Protein AF-0000000070242462 (afdb_homodimer)

InterPro domains:
  IPR027598 Amphi-Trp domain [PF20068] (2-89)
  IPR027598 Amphi-Trp domain [TIGR04354] (6-77)

Solvent-accessible surface area (backbone atoms only — not comparable to full-atom values): 9889 Å² total; per-residue (Å²): 87,82,41,80,66,41,75,50,76,45,74,38,42,31,56,57,51,16,50,51,36,37,52,51,17,52,32,40,56,67,67,50,66,44,68,52,74,57,94,93,48,66,42,75,38,80,70,60,66,61,28,35,39,34,41,40,29,36,40,36,37,61,87,91,45,44,34,36,36,40,36,42,33,44,32,41,52,65,85,47,76,69,64,77,68,72,76,69,82,124,87,81,42,80,65,43,77,51,75,45,75,38,42,31,55,57,51,18,51,50,36,38,51,50,18,51,32,39,58,67,66,49,67,45,69,51,73,57,94,92,47,67,42,74,40,81,70,59,65,62,28,37,38,32,41,40,28,35,40,35,36,60,89,92,46,44,34,34,35,40,36,43,34,44,32,41,53,67,83,47,77,67,63,77,68,70,77,69,81,126

Foldseek 3Di:
DDDDQDDDDDDDDPVVVVVVVVVQVVCLVVQDWDWDDDDPGIDTDNADVDWDWDWDWDWDDDPPDIDIDIDIDTDDDPVPVPPPVPVPPD/DDDDQDDDDDDDDPVVVVVVVVVQVVCLVVQDWDWDDDDPGIDTHNADVDWDWDWDWDWDDDPPDIDIDIDIDTDDDPVPVPPPVPVPPD

Structure (mmCIF, N/CA/C/O backbone):
data_AF-0000000070242462-model_v1
#
loop_
_entity.id
_entity.type
_entity.pdbx_description
1 polymer 'Amphi-Trp domain-containing protein'
#
loop_
_atom_site.group_PDB
_atom_site.id
_atom_site.type_symbol
_atom_site.label_atom_id
_atom_site.label_alt_id
_atom_site.label_comp_id
_atom_site.label_asym_id
_atom_site.label_entity_id
_atom_site.label_seq_id
_atom_site.pdbx_PDB_ins_code
_atom_site.Cartn_x
_atom_site.Cartn_y
_atom_site.Cartn_z
_atom_site.occupancy
_atom_site.B_iso_or_equiv
_atom_site.auth_seq_id
_atom_site.auth_comp_id
_atom_site.auth_asym_id
_atom_site.auth_atom_id
_atom_site.pdbx_PDB_model_num
ATOM 1 N N . MET A 1 1 ? 1.646 4.402 20.625 1 95.75 1 MET A N 1
ATOM 2 C CA . MET A 1 1 ? 0.367 3.703 20.531 1 95.75 1 MET A CA 1
ATOM 3 C C . MET A 1 1 ? -0.114 3.627 19.078 1 95.75 1 MET A C 1
ATOM 5 O O . MET A 1 1 ? 0.016 4.594 18.328 1 95.75 1 MET A O 1
ATOM 9 N N . GLU A 1 2 ? -0.631 2.482 18.609 1 97.44 2 GLU A N 1
ATOM 10 C CA . GLU A 1 2 ? -1.13 2.26 17.25 1 97.44 2 GLU A CA 1
ATOM 11 C C . GLU A 1 2 ? -2.646 2.082 17.234 1 97.44 2 GLU A C 1
ATOM 13 O O . GLU A 1 2 ? -3.186 1.281 18.016 1 97.44 2 GLU A O 1
ATOM 18 N N . GLU A 1 3 ? -3.215 2.922 16.5 1 98.31 3 GLU A N 1
ATOM 19 C CA . GLU A 1 3 ? -4.66 2.865 16.312 1 98.31 3 GLU A CA 1
ATOM 20 C C . GLU A 1 3 ? -5.016 2.537 14.867 1 98.31 3 GLU A C 1
ATOM 22 O O . GLU A 1 3 ? -4.57 3.221 13.945 1 98.31 3 GLU A O 1
ATOM 27 N N . VAL A 1 4 ? -5.762 1.521 14.703 1 98.56 4 VAL A N 1
ATOM 28 C CA . VAL A 1 4 ? -6.27 1.205 13.375 1 98.56 4 VAL A CA 1
ATOM 29 C C . VAL A 1 4 ? -7.531 2.02 13.094 1 98.56 4 VAL A C 1
ATOM 31 O O . VAL A 1 4 ? -8.523 1.9 13.812 1 98.56 4 VAL A O 1
ATOM 34 N N . LEU A 1 5 ? -7.465 2.791 12.023 1 98.25 5 LEU A N 1
ATOM 35 C CA . LEU A 1 5 ? -8.586 3.672 11.695 1 98.25 5 LEU A CA 1
ATOM 36 C C . LEU A 1 5 ? -9.531 3.004 10.703 1 98.25 5 LEU A C 1
ATOM 38 O O . LEU A 1 5 ? -10.727 3.303 10.68 1 98.25 5 LEU A O 1
ATOM 42 N N . PHE A 1 6 ? -9.039 2.211 9.852 1 98.62 6 PHE A N 1
ATOM 43 C CA . PHE A 1 6 ? -9.758 1.553 8.766 1 98.62 6 PHE A CA 1
ATOM 44 C C . PHE A 1 6 ? -9.008 0.312 8.289 1 98.62 6 PHE A C 1
ATOM 46 O O . PHE A 1 6 ? -7.781 0.328 8.18 1 98.62 6 PHE A O 1
ATOM 53 N N . LYS A 1 7 ? -9.734 -0.771 8.023 1 98.44 7 LYS A N 1
ATOM 54 C CA . LYS A 1 7 ? -9.102 -1.979 7.496 1 98.44 7 LYS A CA 1
ATOM 55 C C . LYS A 1 7 ? -10.086 -2.795 6.664 1 98.44 7 LYS A C 1
ATOM 57 O O . LYS A 1 7 ? -11.227 -3.008 7.074 1 98.44 7 LYS A O 1
ATOM 62 N N . THR A 1 8 ? -9.656 -3.193 5.527 1 98.38 8 THR A N 1
ATOM 63 C CA . THR A 1 8 ? -10.328 -4.207 4.719 1 98.38 8 THR A CA 1
ATOM 64 C C . THR A 1 8 ? -9.328 -5.254 4.23 1 98.38 8 THR A C 1
ATOM 66 O O . THR A 1 8 ? -8.164 -4.941 3.977 1 98.38 8 THR A O 1
ATOM 69 N N . GLU A 1 9 ? -9.734 -6.496 4.148 1 98.38 9 GLU A N 1
ATOM 70 C CA . GLU A 1 9 ? -8.938 -7.609 3.635 1 98.38 9 GLU A CA 1
ATOM 71 C C . GLU A 1 9 ? -9.828 -8.656 2.963 1 98.38 9 GLU A C 1
ATOM 73 O O . GLU A 1 9 ? -10.664 -9.273 3.615 1 98.38 9 GLU A O 1
ATOM 78 N N . LYS A 1 10 ? -9.648 -8.805 1.684 1 98 10 LYS A N 1
ATOM 79 C CA . LYS A 1 10 ? -10.453 -9.789 0.961 1 98 10 LYS A CA 1
ATOM 80 C C . LYS A 1 10 ? -9.773 -10.188 -0.347 1 98 10 LYS A C 1
ATOM 82 O O . LYS A 1 10 ? -8.898 -9.484 -0.842 1 98 10 LYS A O 1
ATOM 87 N N . ARG A 1 11 ? -10.172 -11.391 -0.839 1 98.31 11 ARG A N 1
ATOM 88 C CA . ARG A 1 11 ? -9.742 -11.805 -2.17 1 98.31 11 ARG A CA 1
ATOM 89 C C . ARG A 1 11 ? -10.43 -10.977 -3.25 1 98.31 11 ARG A C 1
ATOM 91 O O . ARG A 1 11 ? -11.641 -10.766 -3.207 1 98.31 11 ARG A O 1
ATOM 98 N N . GLN A 1 12 ? -9.688 -10.406 -4.133 1 98.06 12 GLN A N 1
ATOM 99 C CA . GLN A 1 12 ? -10.203 -9.562 -5.203 1 98.06 12 GLN A CA 1
ATOM 100 C C . GLN A 1 12 ? -9.5 -9.852 -6.527 1 98.06 12 GLN A C 1
ATOM 102 O O . GLN A 1 12 ? -8.367 -10.344 -6.535 1 98.06 12 GLN A O 1
ATOM 107 N N . SER A 1 13 ? -10.18 -9.625 -7.66 1 97.88 13 SER A N 1
ATOM 108 C CA . SER A 1 13 ? -9.523 -9.75 -8.953 1 97.88 13 SER A CA 1
ATOM 109 C C . SER A 1 13 ? -8.461 -8.672 -9.141 1 97.88 13 SER A C 1
ATOM 111 O O . SER A 1 13 ? -8.531 -7.605 -8.523 1 97.88 13 SER A O 1
ATOM 113 N N . ARG A 1 14 ? -7.488 -8.945 -10 1 98.5 14 ARG A N 1
ATOM 114 C CA . ARG A 1 14 ? -6.496 -7.938 -10.359 1 98.5 14 ARG A CA 1
ATOM 115 C C . ARG A 1 14 ? -7.172 -6.668 -10.867 1 98.5 14 ARG A C 1
ATOM 117 O O . ARG A 1 14 ? -6.734 -5.559 -10.555 1 98.5 14 ARG A O 1
ATOM 124 N N . ALA A 1 15 ? -8.289 -6.84 -11.594 1 98.19 15 ALA A N 1
ATOM 125 C CA . ALA A 1 15 ? -8.984 -5.699 -12.18 1 98.19 15 ALA A CA 1
ATOM 126 C C . ALA A 1 15 ? -9.625 -4.832 -11.094 1 98.19 15 ALA A C 1
ATOM 128 O O . ALA A 1 15 ? -9.586 -3.602 -11.172 1 98.19 15 ALA A O 1
ATOM 129 N N . ASP A 1 16 ? -10.203 -5.465 -10.109 1 98.25 16 ASP A N 1
ATOM 130 C CA . ASP A 1 16 ? -10.828 -4.723 -9.016 1 98.25 16 ASP A CA 1
ATOM 131 C C . ASP A 1 16 ? -9.773 -3.967 -8.203 1 98.25 16 ASP A C 1
ATOM 133 O O . ASP A 1 16 ? -9.992 -2.814 -7.824 1 98.25 16 ASP A O 1
ATOM 137 N N . ILE A 1 17 ? -8.68 -4.621 -7.957 1 98.56 17 ILE A N 1
ATOM 138 C CA . ILE A 1 17 ? -7.59 -3.979 -7.227 1 98.56 17 ILE A CA 1
ATOM 139 C C . ILE A 1 17 ? -7.055 -2.793 -8.031 1 98.56 17 ILE A C 1
ATOM 141 O O . ILE A 1 17 ? -6.848 -1.709 -7.48 1 98.56 17 ILE A O 1
ATOM 145 N N . ALA A 1 18 ? -6.883 -2.982 -9.336 1 98.69 18 ALA A N 1
ATOM 146 C CA . ALA A 1 18 ? -6.434 -1.908 -10.219 1 98.69 18 ALA A CA 1
ATOM 147 C C . ALA A 1 18 ? -7.383 -0.715 -10.156 1 98.69 18 ALA A C 1
ATOM 149 O O . ALA A 1 18 ? -6.941 0.433 -10.062 1 98.69 18 ALA A O 1
ATOM 150 N N . SER A 1 19 ? -8.633 -1.001 -10.156 1 98.69 19 SER A N 1
ATOM 151 C CA . SER A 1 19 ? -9.641 0.055 -10.109 1 98.69 19 SER A CA 1
ATOM 152 C C . SER A 1 19 ? -9.555 0.846 -8.812 1 98.69 19 SER A C 1
ATOM 154 O O . SER A 1 19 ? -9.656 2.074 -8.82 1 98.69 19 SER A O 1
ATOM 156 N N . MET A 1 20 ? -9.344 0.111 -7.742 1 98.31 20 MET A N 1
ATOM 157 C CA . MET A 1 20 ? -9.211 0.768 -6.441 1 98.31 20 MET A CA 1
ATOM 158 C C . MET A 1 20 ? -7.973 1.654 -6.406 1 98.31 20 MET A C 1
ATOM 160 O O . MET A 1 20 ? -8.039 2.805 -5.969 1 98.31 20 MET A O 1
ATOM 164 N N . LEU A 1 21 ? -6.84 1.124 -6.887 1 98.56 21 LEU A N 1
ATOM 165 C CA . LEU A 1 21 ? -5.602 1.894 -6.895 1 98.56 21 LEU A CA 1
ATOM 166 C C . LEU A 1 21 ? -5.738 3.135 -7.77 1 98.56 21 LEU A C 1
ATOM 168 O O . LEU A 1 21 ? -5.207 4.195 -7.434 1 98.56 21 LEU A O 1
ATOM 172 N N . ARG A 1 22 ? -6.531 3.062 -8.883 1 98.44 22 ARG A N 1
ATOM 173 C CA . ARG A 1 22 ? -6.754 4.215 -9.75 1 98.44 22 ARG A CA 1
ATOM 174 C C . ARG A 1 22 ? -7.617 5.262 -9.055 1 98.44 22 ARG A C 1
ATOM 176 O O . ARG A 1 22 ? -7.391 6.465 -9.211 1 98.44 22 ARG A O 1
ATOM 183 N N . THR A 1 23 ? -8.609 4.766 -8.32 1 97.88 23 THR A N 1
ATOM 184 C CA . THR A 1 23 ? -9.453 5.688 -7.578 1 97.88 23 THR A CA 1
ATOM 185 C C . THR A 1 23 ? -8.633 6.477 -6.562 1 97.88 23 THR A C 1
ATOM 187 O O . THR A 1 23 ? -8.797 7.691 -6.434 1 97.88 23 THR A O 1
ATOM 190 N N . VAL A 1 24 ? -7.746 5.758 -5.895 1 98.12 24 VAL A N 1
ATOM 191 C CA . VAL A 1 24 ? -6.883 6.414 -4.914 1 98.12 24 VAL A CA 1
ATOM 192 C C . VAL A 1 24 ? -5.969 7.414 -5.621 1 98.12 24 VAL A C 1
ATOM 194 O O . VAL A 1 24 ? -5.793 8.539 -5.152 1 98.12 24 VAL A O 1
ATOM 197 N N . ALA A 1 25 ? -5.367 7.004 -6.742 1 98.44 25 ALA A N 1
ATOM 198 C CA . ALA A 1 25 ? -4.496 7.875 -7.527 1 98.44 25 ALA A CA 1
ATOM 199 C C . ALA A 1 25 ? -5.223 9.156 -7.93 1 98.44 25 ALA A C 1
ATOM 201 O O . ALA A 1 25 ? -4.672 10.25 -7.812 1 98.44 25 ALA A O 1
ATOM 202 N N . ASP A 1 26 ? -6.43 9.023 -8.344 1 98.06 26 ASP A N 1
ATOM 203 C CA . ASP A 1 26 ? -7.223 10.18 -8.758 1 98.06 26 ASP A CA 1
ATOM 204 C C . ASP A 1 26 ? -7.461 11.133 -7.594 1 98.06 26 ASP A C 1
ATOM 206 O O . ASP A 1 26 ? -7.414 12.352 -7.762 1 98.06 26 ASP A O 1
ATOM 210 N N . LYS A 1 27 ? -7.742 10.547 -6.449 1 97.75 27 LYS A N 1
ATOM 211 C CA . LYS A 1 27 ? -7.996 11.383 -5.281 1 97.75 27 LYS A CA 1
ATOM 212 C C . LYS A 1 27 ? -6.734 12.133 -4.855 1 97.75 27 LYS A C 1
ATOM 214 O O . LYS A 1 27 ? -6.801 13.297 -4.465 1 97.75 27 LYS A O 1
ATOM 219 N N . LEU A 1 28 ? -5.609 11.438 -4.898 1 97.88 28 LEU A N 1
ATOM 220 C CA . LEU A 1 28 ? -4.336 12.07 -4.566 1 97.88 28 LEU A CA 1
ATOM 221 C C . LEU A 1 28 ? -4.051 13.234 -5.516 1 97.88 28 LEU A C 1
ATOM 223 O O . LEU A 1 28 ? -3.617 14.297 -5.082 1 97.88 28 LEU A O 1
ATOM 227 N N . ASP A 1 29 ? -4.332 13.016 -6.762 1 95.69 29 ASP A N 1
ATOM 228 C CA . ASP A 1 29 ? -4.07 14.023 -7.789 1 95.69 29 ASP A CA 1
ATOM 229 C C . ASP A 1 29 ? -4.969 15.242 -7.602 1 95.69 29 ASP A C 1
ATOM 231 O O . ASP A 1 29 ? -4.551 16.375 -7.867 1 95.69 29 ASP A O 1
ATOM 235 N N . ASP A 1 30 ? -6.09 15 -7.137 1 94.06 30 ASP A N 1
ATOM 236 C CA . ASP A 1 30 ? -7.082 16.062 -6.988 1 94.06 30 ASP A CA 1
ATOM 237 C C . ASP A 1 30 ? -6.77 16.938 -5.785 1 94.06 30 ASP A C 1
ATOM 239 O O . ASP A 1 30 ? -7.258 18.062 -5.691 1 94.06 30 ASP A O 1
ATOM 243 N N . GLY A 1 31 ? -5.984 16.484 -4.926 1 86.25 31 GLY A N 1
ATOM 244 C CA . GLY A 1 31 ? -5.582 17.25 -3.754 1 86.25 31 GLY A CA 1
ATOM 245 C C . GLY A 1 31 ? -6.66 17.312 -2.688 1 86.25 31 GLY A C 1
ATOM 246 O O . GLY A 1 31 ? -6.508 18.016 -1.688 1 86.25 31 GLY A O 1
ATOM 247 N N . GLY A 1 32 ? -7.68 16.641 -2.871 1 85.75 32 GLY A N 1
ATOM 248 C CA . GLY A 1 32 ? -8.734 16.578 -1.871 1 85.75 32 GLY A CA 1
ATOM 249 C C . GLY A 1 32 ? -8.516 15.477 -0.846 1 85.75 32 GLY A C 1
ATOM 250 O O . GLY A 1 32 ? -7.461 14.844 -0.816 1 85.75 32 GLY A O 1
ATOM 251 N N . ASP A 1 33 ? -9.445 15.367 0.087 1 92.06 33 ASP A N 1
ATOM 252 C CA . ASP A 1 33 ? -9.438 14.328 1.115 1 92.06 33 ASP A CA 1
ATOM 253 C C . ASP A 1 33 ? -9.547 12.938 0.495 1 92.06 33 ASP A C 1
ATOM 255 O O . ASP A 1 33 ? -10.281 12.742 -0.475 1 92.06 33 ASP A O 1
ATOM 259 N N . LEU A 1 34 ? -8.719 12.039 1.039 1 97.06 34 LEU A N 1
ATOM 260 C CA . LEU A 1 34 ? -8.836 10.633 0.669 1 97.06 34 LEU A CA 1
ATOM 261 C C . LEU A 1 34 ? -9.797 9.898 1.603 1 97.06 34 LEU A C 1
ATOM 263 O O . LEU A 1 34 ? -9.484 9.68 2.773 1 97.06 34 LEU A O 1
ATOM 267 N N . THR A 1 35 ? -10.953 9.633 1.089 1 97.38 35 THR A N 1
ATOM 268 C CA . THR A 1 35 ? -11.922 8.891 1.886 1 97.38 35 THR A CA 1
ATOM 269 C C . THR A 1 35 ? -11.953 7.426 1.478 1 97.38 35 THR A C 1
ATOM 271 O O . THR A 1 35 ? -12.125 7.105 0.298 1 97.38 35 THR A O 1
ATOM 274 N N . LEU A 1 36 ? -11.719 6.523 2.424 1 97.81 36 LEU A N 1
ATOM 275 C CA . LEU A 1 36 ? -11.828 5.074 2.279 1 97.81 36 LEU A CA 1
ATOM 276 C C . LEU A 1 36 ? -13.102 4.562 2.951 1 97.81 36 LEU A C 1
ATOM 278 O O . LEU A 1 36 ? -13.375 4.895 4.105 1 97.81 36 LEU A O 1
ATOM 282 N N . SER A 1 37 ? -13.82 3.822 2.172 1 97.25 37 SER A N 1
ATOM 283 C CA . SER A 1 37 ? -15.07 3.324 2.73 1 97.25 37 SER A CA 1
ATOM 284 C C . SER A 1 37 ? -15.289 1.854 2.389 1 97.25 37 SER A C 1
ATOM 286 O O . SER A 1 37 ? -14.953 1.412 1.287 1 97.25 37 SER A O 1
ATOM 288 N N . ALA A 1 38 ? -15.773 1.093 3.342 1 94.06 38 ALA A N 1
ATOM 289 C CA . ALA A 1 38 ? -16.219 -0.291 3.205 1 94.06 38 ALA A CA 1
ATOM 290 C C . ALA A 1 38 ? -17.344 -0.607 4.195 1 94.06 38 ALA A C 1
ATOM 292 O O . ALA A 1 38 ? -17.156 -0.492 5.406 1 94.06 38 ALA A O 1
ATOM 293 N N . GLY A 1 39 ? -18.5 -1.007 3.705 1 93.38 39 GLY A N 1
ATOM 294 C CA . GLY A 1 39 ? -19.641 -1.216 4.582 1 93.38 39 GLY A CA 1
ATOM 295 C C . GLY A 1 39 ? -20.047 0.03 5.352 1 93.38 39 GLY A C 1
ATOM 296 O O . GLY A 1 39 ? -20.281 1.084 4.758 1 93.38 39 GLY A O 1
ATOM 297 N N . ASP A 1 40 ? -19.969 -0.065 6.707 1 93.5 40 ASP A N 1
ATOM 298 C CA . ASP A 1 40 ? -20.359 1.051 7.562 1 93.5 40 ASP A CA 1
ATOM 299 C C . ASP A 1 40 ? -19.141 1.827 8.055 1 93.5 40 ASP A C 1
ATOM 301 O O . ASP A 1 40 ? -19.281 2.834 8.758 1 93.5 40 ASP A O 1
ATOM 305 N N . GLU A 1 41 ? -17.969 1.318 7.637 1 94.88 41 GLU A N 1
ATOM 306 C CA . GLU A 1 41 ? -16.75 1.971 8.086 1 94.88 41 GLU A CA 1
ATOM 307 C C . GLU A 1 41 ? -16.234 2.955 7.039 1 94.88 41 GLU A C 1
ATOM 309 O O . GLU A 1 41 ? -16.297 2.682 5.84 1 94.88 41 GLU A O 1
ATOM 314 N N . SER A 1 42 ? -15.859 4.16 7.527 1 97.31 42 SER A N 1
ATOM 315 C CA . SER A 1 42 ? -15.297 5.172 6.637 1 97.31 42 SER A CA 1
ATOM 316 C C . SER A 1 42 ? -14.266 6.027 7.363 1 97.31 42 SER A C 1
ATOM 318 O O . SER A 1 42 ? -14.43 6.34 8.547 1 97.31 42 SER A O 1
ATOM 320 N N . VAL A 1 43 ? -13.219 6.332 6.703 1 97.69 43 VAL A N 1
ATOM 321 C CA . VAL A 1 43 ? -12.219 7.254 7.238 1 97.69 43 VAL A CA 1
ATOM 322 C C . VAL A 1 43 ? -11.812 8.258 6.156 1 97.69 43 VAL A C 1
ATOM 324 O O . VAL A 1 43 ? -11.711 7.898 4.98 1 97.69 43 VAL A O 1
ATOM 327 N N . THR A 1 44 ? -11.664 9.453 6.535 1 97.62 44 THR A N 1
ATOM 328 C CA . THR A 1 44 ? -11.18 10.5 5.645 1 97.62 44 THR A CA 1
ATOM 329 C C . THR A 1 44 ? -9.797 10.984 6.074 1 97.62 44 THR A C 1
ATOM 331 O O . THR A 1 44 ? -9.594 11.336 7.238 1 97.62 44 THR A O 1
ATOM 334 N N . LEU A 1 45 ? -8.867 11 5.152 1 97.44 45 LEU A N 1
ATOM 335 C CA . LEU A 1 45 ? -7.484 11.375 5.418 1 97.44 45 LEU A CA 1
ATOM 336 C C . LEU A 1 45 ? -7.102 12.625 4.641 1 97.44 45 LEU A C 1
ATOM 338 O O . LEU A 1 45 ? -7.465 12.773 3.471 1 97.44 45 LEU A O 1
ATOM 342 N N . ASP A 1 46 ? -6.445 13.531 5.32 1 94.94 46 ASP A N 1
ATOM 343 C CA . ASP A 1 46 ? -5.891 14.719 4.68 1 94.94 46 ASP A CA 1
ATOM 344 C C . ASP A 1 46 ? -4.418 14.523 4.34 1 94.94 46 ASP A C 1
ATOM 346 O O . ASP A 1 46 ? -3.539 14.922 5.109 1 94.94 46 ASP A O 1
ATOM 350 N N . VAL A 1 47 ? -4.188 13.961 3.195 1 97 47 VAL A N 1
ATOM 351 C CA . VAL A 1 47 ? -2.828 13.641 2.779 1 97 47 VAL A CA 1
ATOM 352 C C . VAL A 1 47 ? -2.105 14.914 2.355 1 97 47 VAL A C 1
ATOM 354 O O . VAL A 1 47 ? -2.602 15.664 1.51 1 97 47 VAL A O 1
ATOM 357 N N . PRO A 1 48 ? -0.992 15.188 2.953 1 96.44 48 PRO A N 1
ATOM 358 C CA . PRO A 1 48 ? -0.263 16.406 2.576 1 96.44 48 PRO A CA 1
ATOM 359 C C . PRO A 1 48 ? 0.349 16.312 1.18 1 96.44 48 PRO A C 1
ATOM 361 O O . PRO A 1 48 ? 0.346 15.234 0.568 1 96.44 48 PRO A O 1
ATOM 364 N N . SER A 1 49 ? 0.884 17.375 0.717 1 95.81 49 SER A N 1
ATOM 365 C CA . SER A 1 49 ? 1.359 17.469 -0.659 1 95.81 49 SER A CA 1
ATOM 366 C C . SER A 1 49 ? 2.609 16.625 -0.875 1 95.81 49 SER A C 1
ATOM 368 O O . SER A 1 49 ? 2.873 16.172 -1.991 1 95.81 49 SER A O 1
ATOM 370 N N . GLN A 1 50 ? 3.369 16.406 0.229 1 97.06 50 GLN A N 1
ATOM 371 C CA . GLN A 1 50 ? 4.629 15.68 0.115 1 97.06 50 GLN A CA 1
ATOM 372 C C . GLN A 1 50 ? 4.754 14.625 1.21 1 97.06 50 GLN A C 1
ATOM 374 O O . GLN A 1 50 ? 5.637 14.711 2.064 1 97.06 50 GLN A O 1
ATOM 379 N N . PRO A 1 51 ? 3.969 13.578 1.134 1 97.81 51 PRO A N 1
ATOM 380 C CA . PRO A 1 51 ? 4.113 12.5 2.121 1 97.81 51 PRO A CA 1
ATOM 381 C C . PRO A 1 51 ? 5.293 11.586 1.825 1 97.81 51 PRO A C 1
ATOM 383 O O . PRO A 1 51 ? 5.938 11.711 0.779 1 97.81 51 PRO A O 1
ATOM 386 N N . THR A 1 52 ? 5.645 10.766 2.793 1 98.5 52 THR A N 1
ATOM 387 C CA . THR A 1 52 ? 6.59 9.688 2.553 1 98.5 52 THR A CA 1
ATOM 388 C C . THR A 1 52 ? 5.895 8.492 1.896 1 98.5 52 THR A C 1
ATOM 390 O O . THR A 1 52 ? 4.812 8.086 2.324 1 98.5 52 THR A O 1
ATOM 393 N N . PHE A 1 53 ? 6.5 7.996 0.887 1 98.88 53 PHE A N 1
ATOM 394 C CA . PHE A 1 53 ? 5.969 6.875 0.123 1 98.88 53 PHE A CA 1
ATOM 395 C C . PHE A 1 53 ? 6.914 5.68 0.182 1 98.88 53 PHE A C 1
ATOM 397 O O . PHE A 1 53 ? 8.102 5.805 -0.135 1 98.88 53 PHE A O 1
ATOM 404 N N . GLU A 1 54 ? 6.285 4.57 0.631 1 98.88 54 GLU A N 1
ATOM 405 C CA . GLU A 1 54 ? 7.078 3.348 0.725 1 98.88 54 GLU A CA 1
ATOM 406 C C . GLU A 1 54 ? 6.492 2.244 -0.15 1 98.88 54 GLU A C 1
ATOM 408 O O . GLU A 1 54 ? 5.277 2.049 -0.181 1 98.88 54 GLU A O 1
ATOM 413 N N . ILE A 1 55 ? 7.348 1.545 -0.91 1 98.88 55 ILE A N 1
ATOM 414 C CA . ILE A 1 55 ? 7.023 0.327 -1.645 1 98.88 55 ILE A CA 1
ATOM 415 C C . ILE A 1 55 ? 7.891 -0.824 -1.143 1 98.88 55 ILE A C 1
ATOM 417 O O . ILE A 1 55 ? 9.109 -0.688 -1.034 1 98.88 55 ILE A O 1
ATOM 421 N N . LYS A 1 56 ? 7.285 -1.929 -0.796 1 98.69 56 LYS A N 1
ATOM 422 C CA . LYS A 1 56 ? 8.023 -3.082 -0.282 1 98.69 56 LYS A CA 1
ATOM 423 C C . LYS A 1 56 ? 7.453 -4.387 -0.837 1 98.69 56 LYS A C 1
ATOM 425 O O . LYS A 1 56 ? 6.234 -4.578 -0.864 1 98.69 56 LYS A O 1
ATOM 430 N N . ALA A 1 57 ? 8.266 -5.207 -1.385 1 98.75 57 ALA A N 1
ATOM 431 C CA . ALA A 1 57 ? 7.93 -6.582 -1.748 1 98.75 57 ALA A CA 1
ATOM 432 C C . ALA A 1 57 ? 8.656 -7.578 -0.846 1 98.75 57 ALA A C 1
ATOM 434 O O . ALA A 1 57 ? 9.828 -7.391 -0.523 1 98.75 57 ALA A O 1
ATOM 435 N N . GLU A 1 58 ? 7.859 -8.531 -0.463 1 98.75 58 GLU A N 1
ATOM 436 C CA . GLU A 1 58 ? 8.445 -9.492 0.469 1 98.75 58 GLU A CA 1
ATOM 437 C C . GLU A 1 58 ? 8.023 -10.922 0.134 1 98.75 58 GLU A C 1
ATOM 439 O O . GLU A 1 58 ? 7.004 -11.133 -0.53 1 98.75 58 GLU A O 1
ATOM 444 N N . ARG A 1 59 ? 8.852 -11.805 0.613 1 98.12 59 ARG A N 1
ATOM 445 C CA . ARG A 1 59 ? 8.586 -13.242 0.612 1 98.12 59 ARG A CA 1
ATOM 446 C C . ARG A 1 59 ? 8.633 -13.805 2.027 1 98.12 59 ARG A C 1
ATOM 448 O O . ARG A 1 59 ? 9.609 -13.609 2.75 1 98.12 59 ARG A O 1
ATOM 455 N N . GLU A 1 60 ? 7.559 -14.305 2.414 1 98.19 60 GLU A N 1
ATOM 456 C CA . GLU A 1 60 ? 7.48 -14.891 3.75 1 98.19 60 GLU A CA 1
ATOM 457 C C . GLU A 1 60 ? 7.25 -16.391 3.682 1 98.19 60 GLU A C 1
ATOM 459 O O . GLU A 1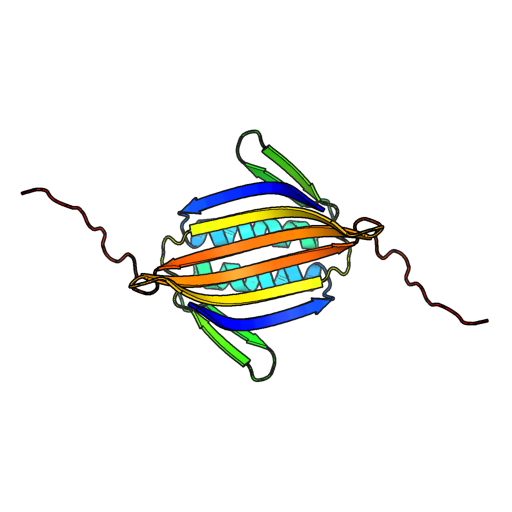 60 ? 6.352 -16.859 2.98 1 98.19 60 GLU A O 1
ATOM 464 N N . THR A 1 61 ? 8.07 -17.141 4.402 1 96.88 61 THR A N 1
ATOM 465 C CA . THR A 1 61 ? 7.949 -18.594 4.48 1 96.88 61 THR A CA 1
ATOM 466 C C . THR A 1 61 ? 7.645 -19.031 5.906 1 96.88 61 THR A C 1
ATOM 468 O O . THR A 1 61 ? 8.344 -18.641 6.844 1 96.88 61 THR A O 1
ATOM 471 N N . GLU A 1 62 ? 6.594 -19.578 6.098 1 94.38 62 GLU A N 1
ATOM 472 C CA . GLU A 1 62 ? 6.199 -20.203 7.355 1 94.38 62 GLU A CA 1
ATOM 473 C C . GLU A 1 62 ? 5.898 -21.688 7.16 1 94.38 62 GLU A C 1
ATOM 475 O O . GLU A 1 62 ? 4.828 -22.047 6.664 1 94.38 62 GLU A O 1
ATOM 480 N N . GLY A 1 63 ? 6.785 -22.531 7.676 1 94.25 63 GLY A N 1
ATOM 481 C CA . GLY A 1 63 ? 6.66 -23.953 7.379 1 94.25 63 GLY A CA 1
ATOM 482 C C . GLY A 1 63 ? 6.812 -24.266 5.902 1 94.25 63 GLY A C 1
ATOM 483 O O . GLY A 1 63 ? 7.82 -23.906 5.289 1 94.25 63 GLY A O 1
ATOM 484 N N . SER A 1 64 ? 5.785 -24.891 5.395 1 92.38 64 SER A N 1
ATOM 485 C CA . SER A 1 64 ? 5.828 -25.297 3.992 1 92.38 64 SER A CA 1
ATOM 486 C C . SER A 1 64 ? 5.141 -24.266 3.104 1 92.38 64 SER A C 1
ATOM 488 O O . SER A 1 64 ? 5.109 -24.406 1.881 1 92.38 64 SER A O 1
ATOM 490 N N . GLU A 1 65 ? 4.594 -23.266 3.734 1 93.62 65 GLU A N 1
ATOM 491 C CA . GLU A 1 65 ? 3.85 -22.266 2.977 1 93.62 65 GLU A CA 1
ATOM 492 C C . GLU A 1 65 ? 4.707 -21.031 2.705 1 93.62 65 GLU A C 1
ATOM 494 O O . GLU A 1 65 ? 5.453 -20.578 3.578 1 93.62 65 GLU A O 1
ATOM 499 N N . THR A 1 66 ? 4.742 -20.625 1.453 1 96.5 66 THR A N 1
ATOM 500 C CA . THR A 1 66 ? 5.438 -19.406 1.06 1 96.5 66 THR A CA 1
ATOM 501 C C . THR A 1 66 ? 4.461 -18.375 0.486 1 96.5 66 THR A C 1
ATOM 503 O O . THR A 1 66 ? 3.658 -18.703 -0.391 1 96.5 66 THR A O 1
ATOM 506 N N . GLU A 1 67 ? 4.48 -17.172 1.07 1 97.62 67 GLU A N 1
ATOM 507 C CA . GLU A 1 67 ? 3.621 -16.078 0.613 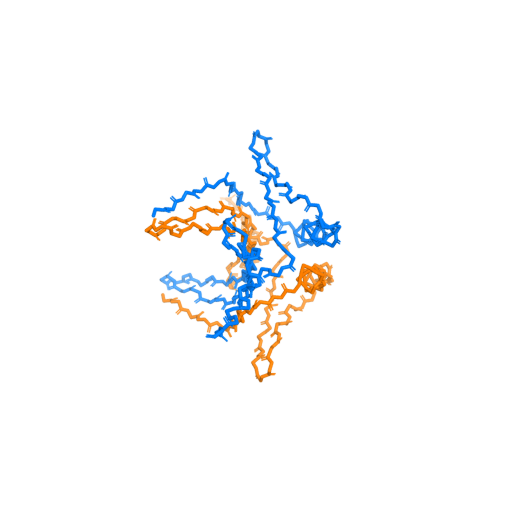1 97.62 67 GLU A CA 1
ATOM 508 C C . GLU A 1 67 ? 4.445 -14.922 0.057 1 97.62 67 GLU A C 1
ATOM 510 O O . GLU A 1 67 ? 5.512 -14.602 0.586 1 97.62 67 GLU A O 1
ATOM 515 N N . LEU A 1 68 ? 3.949 -14.375 -1.058 1 98.31 68 LEU A N 1
ATOM 516 C CA . LEU A 1 68 ? 4.504 -13.141 -1.604 1 98.31 68 LEU A CA 1
ATOM 517 C C . LEU A 1 68 ? 3.561 -11.969 -1.368 1 98.31 68 LEU A C 1
ATOM 519 O O . LEU A 1 68 ? 2.346 -12.156 -1.258 1 98.31 68 LEU A O 1
ATOM 523 N N . SER A 1 69 ? 4.168 -10.797 -1.228 1 98.5 69 SER A N 1
ATOM 524 C CA . SER A 1 69 ? 3.334 -9.609 -1.084 1 98.5 69 SER A CA 1
ATOM 525 C C . SER A 1 69 ? 4.039 -8.367 -1.619 1 98.5 69 SER A C 1
ATOM 527 O O . SER A 1 69 ? 5.27 -8.328 -1.691 1 98.5 69 SER A O 1
ATOM 529 N N . VAL A 1 70 ? 3.281 -7.445 -2.02 1 98.81 70 VAL A N 1
ATOM 530 C CA . VAL A 1 70 ? 3.725 -6.09 -2.316 1 98.81 70 VAL A CA 1
ATOM 531 C C . VAL A 1 70 ? 2.85 -5.082 -1.572 1 98.81 70 VAL A C 1
ATOM 533 O O . VAL A 1 70 ? 1.631 -5.25 -1.494 1 98.81 70 VAL A O 1
ATOM 536 N N . GLU A 1 71 ? 3.471 -4.086 -0.967 1 98.88 71 GLU A N 1
ATOM 537 C CA . GLU A 1 71 ? 2.777 -3.064 -0.188 1 98.88 71 GLU A CA 1
ATOM 538 C C . GLU A 1 71 ? 3.139 -1.663 -0.669 1 98.88 71 GLU A C 1
ATOM 540 O O . GLU A 1 71 ? 4.293 -1.4 -1.021 1 98.88 71 GLU A O 1
ATOM 545 N N . PHE A 1 72 ? 2.162 -0.792 -0.713 1 98.94 72 PHE A N 1
ATOM 546 C CA . PHE A 1 72 ? 2.293 0.639 -0.96 1 98.94 72 PHE A CA 1
ATOM 547 C C . PHE A 1 72 ? 1.807 1.442 0.24 1 98.94 72 PHE A C 1
ATOM 549 O O . PHE A 1 72 ? 0.638 1.352 0.621 1 98.94 72 PHE A O 1
ATOM 556 N N . GLU A 1 73 ? 2.664 2.201 0.789 1 98.94 73 GLU A N 1
ATOM 557 C CA . GLU A 1 73 ? 2.301 2.918 2.006 1 98.94 73 GLU A CA 1
ATOM 558 C C . GLU A 1 73 ? 2.576 4.414 1.868 1 98.94 73 GLU A C 1
ATOM 560 O O . GLU A 1 73 ? 3.645 4.812 1.402 1 98.94 73 GLU A O 1
ATOM 565 N N . ILE A 1 74 ? 1.592 5.207 2.193 1 98.81 74 ILE A N 1
ATOM 566 C CA . ILE A 1 74 ? 1.709 6.66 2.285 1 98.81 74 ILE A CA 1
ATOM 567 C C . ILE A 1 74 ? 1.635 7.09 3.748 1 98.81 74 ILE A C 1
ATOM 569 O O . ILE A 1 74 ? 0.681 6.754 4.453 1 98.81 74 ILE A O 1
ATOM 573 N N . GLU A 1 75 ? 2.566 7.781 4.199 1 98.5 75 GLU A N 1
ATOM 574 C CA . GLU A 1 75 ? 2.623 8.164 5.605 1 98.5 75 GLU A CA 1
ATOM 575 C C . GLU A 1 75 ? 3.027 9.633 5.762 1 98.5 75 GLU A C 1
ATOM 577 O O . GLU A 1 75 ? 3.799 10.156 4.953 1 98.5 75 GLU A O 1
ATOM 582 N N . TRP A 1 76 ? 2.537 10.289 6.766 1 97.62 76 TRP A N 1
ATOM 583 C CA . TRP A 1 76 ? 2.854 11.688 7.047 1 97.62 76 TRP A CA 1
ATOM 584 C C . TRP A 1 76 ? 2.592 12.023 8.508 1 97.62 76 TRP A C 1
ATOM 586 O O . TRP A 1 76 ? 1.925 11.266 9.219 1 97.62 76 TRP A O 1
ATOM 596 N N . ASP A 1 77 ? 3.232 13.078 8.977 1 96.25 77 ASP A N 1
ATOM 597 C CA . ASP A 1 77 ? 2.939 13.594 10.312 1 96.25 77 ASP A CA 1
ATOM 598 C C . ASP A 1 77 ? 1.559 14.25 10.352 1 96.25 77 ASP A C 1
ATOM 600 O O . ASP A 1 77 ? 1.212 15.039 9.477 1 96.25 77 ASP A O 1
ATOM 604 N N . GLU A 1 78 ? 0.768 13.922 11.305 1 93.75 78 GLU A N 1
ATOM 605 C CA . GLU A 1 78 ? -0.579 14.469 11.438 1 93.75 78 GLU A CA 1
ATOM 606 C C . GLU A 1 78 ? -0.548 15.992 11.539 1 93.75 78 GLU A C 1
ATOM 608 O O . GLU A 1 78 ? -1.461 16.672 11.062 1 93.75 78 GLU A O 1
ATOM 613 N N . ASN A 1 79 ? 0.318 16.547 12.32 1 82.5 79 ASN A N 1
ATOM 614 C CA . ASN A 1 79 ? 0.412 18 12.469 1 82.5 79 ASN A CA 1
ATOM 615 C C . ASN A 1 79 ? 1.084 18.641 11.266 1 82.5 79 ASN A C 1
ATOM 617 O O . ASN A 1 79 ? 1.243 19.859 11.219 1 82.5 79 ASN A O 1
ATOM 621 N N . GLY A 1 80 ? 0.968 18.203 10.07 1 61.5 80 GLY A N 1
ATOM 622 C CA . GLY A 1 80 ? 1.37 18.75 8.781 1 61.5 80 GLY A CA 1
ATOM 623 C C . GLY A 1 80 ? 2.811 19.219 8.758 1 61.5 80 GLY A C 1
ATOM 624 O O . GLY A 1 80 ? 3.3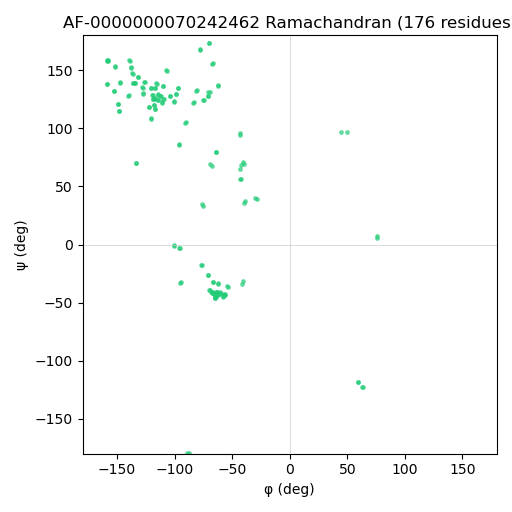59 19.609 9.789 1 61.5 80 GLY A O 1
ATOM 625 N N . ASP A 1 81 ? 3.824 18.562 8.336 1 51.19 81 ASP A N 1
ATOM 626 C CA . ASP A 1 81 ? 4.984 19.406 8.047 1 51.19 81 ASP A CA 1
ATOM 627 C C . ASP A 1 81 ? 4.562 20.719 7.387 1 51.19 81 ASP A C 1
ATOM 629 O O . ASP A 1 81 ? 4.254 20.75 6.191 1 51.19 81 ASP A O 1
ATOM 633 N N . SER A 1 82 ? 3.471 21.266 7.742 1 42.56 82 SER A N 1
ATOM 634 C CA . SER A 1 82 ? 3.486 22.625 7.203 1 42.56 82 SER A CA 1
ATOM 635 C C . SER A 1 82 ? 4.863 23.266 7.352 1 42.56 82 SER A C 1
ATOM 637 O O . SER A 1 82 ? 5.082 24.391 6.902 1 42.56 82 SER A O 1
ATOM 639 N N . THR A 1 83 ? 5.574 22.953 8.422 1 38.94 83 THR A N 1
ATOM 640 C CA . THR A 1 83 ? 6.746 23.781 8.688 1 38.94 83 THR A CA 1
ATOM 641 C C . THR A 1 83 ? 7.824 23.547 7.633 1 38.94 83 THR A C 1
ATOM 643 O O . THR A 1 83 ? 8.305 22.422 7.469 1 38.94 83 THR A O 1
ATOM 646 N N . ASP A 1 84 ? 7.641 23.969 6.348 1 38.94 84 ASP A N 1
ATOM 647 C CA . ASP A 1 84 ? 8.906 24.438 5.785 1 38.94 84 ASP A CA 1
ATOM 648 C C . ASP A 1 84 ? 9.836 24.969 6.875 1 38.94 84 ASP A C 1
ATOM 650 O O . ASP A 1 84 ? 9.719 26.125 7.281 1 38.94 84 ASP A O 1
ATOM 654 N N . GLY A 1 85 ? 9.898 24.438 7.875 1 37.12 85 GLY A N 1
ATOM 655 C CA . GLY A 1 85 ? 10.859 24.906 8.867 1 37.12 85 GLY A CA 1
ATOM 656 C C . GLY A 1 85 ? 12.219 25.234 8.273 1 37.12 85 GLY A C 1
ATOM 657 O O . GLY A 1 85 ? 13.039 24.344 8.062 1 37.12 85 GLY A O 1
ATOM 658 N N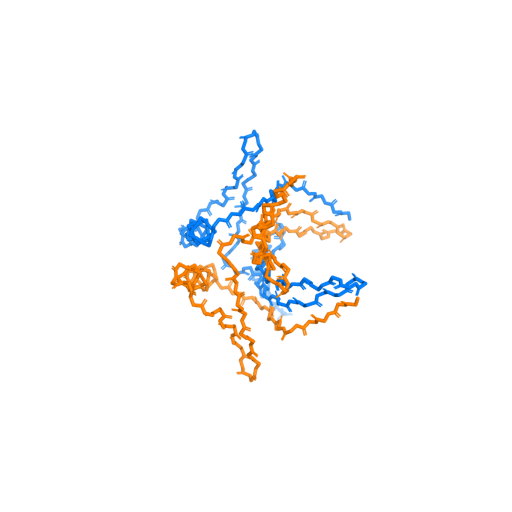 . ASP A 1 86 ? 12.242 26.141 7.266 1 35.91 86 ASP A N 1
ATOM 659 C CA . ASP A 1 86 ? 13.438 26.953 7.09 1 35.91 86 ASP A CA 1
ATOM 660 C C . ASP A 1 86 ? 13.961 27.453 8.43 1 35.91 86 ASP A C 1
ATOM 662 O O . ASP A 1 86 ? 13.305 28.266 9.102 1 35.91 86 ASP A O 1
ATOM 666 N N . ILE A 1 87 ? 14.375 26.703 9.242 1 37.19 87 ILE A N 1
ATOM 667 C CA . ILE A 1 87 ? 15.258 27.125 10.32 1 37.19 87 ILE A CA 1
ATOM 668 C C . ILE A 1 87 ? 16.281 28.125 9.789 1 37.19 87 ILE A C 1
ATOM 670 O O . ILE A 1 87 ? 17.125 27.766 8.953 1 37.19 87 ILE A O 1
ATOM 674 N N . GLU A 1 88 ? 15.859 29.328 9.461 1 32.38 88 GLU A N 1
ATOM 675 C CA . GLU A 1 88 ? 16.797 30.438 9.281 1 32.38 88 GLU A CA 1
ATOM 676 C C . GLU A 1 88 ? 17.516 30.781 10.586 1 32.38 88 GLU A C 1
ATOM 678 O O . GLU A 1 88 ? 16.859 31 11.609 1 32.38 88 GLU A O 1
ATOM 683 N N . ILE A 1 89 ? 18.453 30.062 10.883 1 33.75 89 ILE A N 1
ATOM 684 C CA . ILE A 1 89 ? 19.406 30.562 11.859 1 33.75 89 ILE A CA 1
ATOM 685 C C . ILE A 1 89 ? 19.719 32.031 11.562 1 33.75 89 ILE A C 1
ATOM 687 O O . ILE A 1 89 ? 20.188 32.375 10.469 1 33.75 89 ILE A O 1
ATOM 691 N N . ALA A 1 90 ? 18.922 32.906 12.289 1 36.94 90 ALA A N 1
ATOM 692 C CA . ALA A 1 90 ? 19.359 34.281 12.367 1 36.94 90 ALA A CA 1
ATOM 693 C C . ALA A 1 90 ? 20.594 34.438 13.234 1 36.94 90 ALA A C 1
ATOM 695 O O . ALA A 1 90 ? 20.828 33.625 14.141 1 36.94 90 ALA A O 1
ATOM 696 N N . MET B 1 1 ? 10.148 -17.312 7.953 1 95.81 1 MET B N 1
ATOM 697 C CA . MET B 1 1 ? 11.242 -16.422 7.59 1 95.81 1 MET B CA 1
ATOM 698 C C . MET B 1 1 ? 10.758 -15.328 6.637 1 95.81 1 MET B C 1
ATOM 700 O O . MET B 1 1 ? 9.953 -15.594 5.742 1 95.81 1 MET B O 1
ATOM 704 N N . GLU B 1 2 ? 11.156 -14.062 6.824 1 97.44 2 GLU B N 1
ATOM 705 C CA . GLU B 1 2 ? 10.781 -12.922 6 1 97.44 2 GLU B CA 1
ATOM 706 C C . GLU B 1 2 ? 11.977 -12.398 5.195 1 97.44 2 GLU B C 1
ATOM 708 O O . GLU B 1 2 ? 13.047 -12.156 5.754 1 97.44 2 GLU B O 1
ATOM 713 N N . GLU B 1 3 ? 11.75 -12.406 3.957 1 98.38 3 GLU B N 1
ATOM 714 C CA . GLU B 1 3 ? 12.75 -11.875 3.029 1 98.38 3 GLU B CA 1
ATOM 715 C C . GLU B 1 3 ? 12.234 -10.633 2.312 1 98.38 3 GLU B C 1
ATOM 717 O O . GLU B 1 3 ? 11.164 -10.656 1.696 1 98.38 3 GLU B O 1
ATOM 722 N N . VAL B 1 4 ? 12.953 -9.602 2.43 1 98.56 4 VAL B N 1
ATOM 723 C CA . VAL B 1 4 ? 12.625 -8.398 1.673 1 98.56 4 VAL B CA 1
ATOM 724 C C . VAL B 1 4 ? 13.203 -8.5 0.265 1 98.56 4 VAL B C 1
ATOM 726 O O . VAL B 1 4 ? 14.422 -8.609 0.095 1 98.56 4 VAL B O 1
ATOM 729 N N . LEU B 1 5 ? 12.312 -8.391 -0.709 1 98.25 5 LEU B N 1
ATOM 730 C CA . LEU B 1 5 ? 12.734 -8.547 -2.098 1 98.25 5 LEU B CA 1
ATOM 731 C C . LEU B 1 5 ? 13.031 -7.191 -2.73 1 98.25 5 LEU B C 1
ATOM 733 O O . LEU B 1 5 ? 13.844 -7.094 -3.648 1 98.25 5 LEU B O 1
ATOM 737 N N . PHE B 1 6 ? 12.352 -6.195 -2.357 1 98.62 6 PHE B N 1
ATOM 738 C CA . PHE B 1 6 ? 12.414 -4.848 -2.908 1 98.62 6 PHE B CA 1
ATOM 739 C C . PHE B 1 6 ? 11.875 -3.83 -1.906 1 98.62 6 PHE B C 1
ATOM 741 O O . PHE B 1 6 ? 10.875 -4.078 -1.234 1 98.62 6 PHE B O 1
ATOM 748 N N . LYS B 1 7 ? 12.539 -2.682 -1.783 1 98.44 7 LYS B N 1
ATOM 749 C CA . LYS B 1 7 ? 12.055 -1.626 -0.898 1 98.44 7 LYS B CA 1
ATOM 750 C C . LYS B 1 7 ? 12.508 -0.251 -1.382 1 98.44 7 LYS B C 1
ATOM 752 O O . LYS B 1 7 ? 13.672 -0.063 -1.728 1 98.44 7 LYS B O 1
ATOM 757 N N . THR B 1 8 ? 11.602 0.66 -1.43 1 98.38 8 THR B N 1
ATOM 758 C CA . THR B 1 8 ? 11.883 2.082 -1.592 1 98.38 8 THR B CA 1
ATOM 759 C C . THR B 1 8 ? 11.102 2.906 -0.572 1 98.38 8 THR B C 1
ATOM 761 O O . THR B 1 8 ? 9.984 2.545 -0.197 1 98.38 8 THR B O 1
ATOM 764 N N . GLU B 1 9 ? 11.664 3.967 -0.058 1 98.44 9 GLU B N 1
ATOM 765 C CA . GLU B 1 9 ? 11.039 4.898 0.875 1 98.44 9 GLU B CA 1
ATOM 766 C C . GLU B 1 9 ? 11.578 6.316 0.678 1 98.44 9 GLU B C 1
ATOM 768 O O . GLU B 1 9 ? 12.766 6.57 0.884 1 98.44 9 GLU B O 1
ATOM 773 N N . LYS B 1 10 ? 10.727 7.191 0.257 1 97.94 10 LYS B N 1
ATOM 774 C CA . LYS B 1 10 ? 11.148 8.578 0.049 1 97.94 10 LYS B CA 1
ATOM 775 C C . LYS B 1 10 ? 9.953 9.523 0.066 1 97.94 10 LYS B C 1
ATOM 777 O O . LYS B 1 10 ? 8.812 9.094 -0.098 1 97.94 10 LYS B O 1
ATOM 782 N N . ARG B 1 11 ? 10.258 10.812 0.338 1 98.31 11 ARG B N 1
ATOM 783 C CA . ARG B 1 11 ? 9.234 11.844 0.207 1 98.31 11 ARG B CA 1
ATOM 784 C C . ARG B 1 11 ? 8.891 12.094 -1.258 1 98.31 11 ARG B C 1
ATOM 786 O O . ARG B 1 11 ? 9.781 12.227 -2.096 1 98.31 11 ARG B O 1
ATOM 793 N N . GLN B 1 12 ? 7.652 12.047 -1.591 1 98.06 12 GLN B N 1
ATOM 794 C CA . GLN B 1 12 ? 7.188 12.234 -2.961 1 98.06 12 GLN B CA 1
ATOM 795 C C . GLN B 1 12 ? 5.934 13.102 -3 1 98.06 12 GLN B C 1
ATOM 797 O O . GLN B 1 12 ? 5.195 13.18 -2.016 1 98.06 12 GLN B O 1
ATOM 802 N N . SER B 1 13 ? 5.699 13.82 -4.117 1 97.81 13 SER B N 1
ATOM 803 C CA . SER B 1 13 ? 4.453 14.57 -4.277 1 97.81 13 SER B CA 1
ATOM 804 C C . SER B 1 13 ? 3.26 13.625 -4.414 1 97.81 13 SER B C 1
ATOM 806 O O . SER B 1 13 ? 3.414 12.477 -4.828 1 97.81 13 SER B O 1
ATOM 808 N N . ARG B 1 14 ? 2.1 14.117 -4.07 1 98.5 14 ARG B N 1
ATOM 809 C CA . ARG B 1 14 ? 0.874 13.352 -4.293 1 98.5 14 ARG B CA 1
ATOM 810 C C . ARG B 1 14 ? 0.757 12.914 -5.75 1 98.5 14 ARG B C 1
ATOM 812 O O . ARG B 1 14 ? 0.333 11.797 -6.035 1 98.5 14 ARG B O 1
ATOM 819 N N . ALA B 1 15 ? 1.197 13.781 -6.668 1 98.19 15 ALA B N 1
ATOM 820 C CA . ALA B 1 15 ? 1.09 13.492 -8.094 1 98.19 15 ALA B CA 1
ATOM 821 C C . ALA B 1 15 ? 2.002 12.336 -8.492 1 98.19 15 ALA B C 1
ATOM 823 O O . ALA B 1 15 ? 1.616 11.477 -9.289 1 98.19 15 ALA B O 1
ATOM 824 N N . ASP B 1 16 ? 3.189 12.328 -7.969 1 98.25 16 ASP B N 1
ATOM 825 C CA . ASP B 1 16 ? 4.129 11.25 -8.273 1 98.25 16 ASP B CA 1
ATOM 826 C C . ASP B 1 16 ? 3.633 9.914 -7.723 1 98.25 16 ASP B C 1
ATOM 828 O O . ASP B 1 16 ? 3.732 8.891 -8.391 1 98.25 16 ASP B O 1
ATOM 832 N N . ILE B 1 17 ? 3.121 9.953 -6.531 1 98.56 17 ILE B N 1
ATOM 833 C CA . ILE B 1 17 ? 2.574 8.75 -5.926 1 98.56 17 ILE B CA 1
ATOM 834 C C . ILE B 1 17 ? 1.386 8.25 -6.746 1 98.56 17 ILE B C 1
ATOM 836 O O . ILE B 1 17 ? 1.281 7.059 -7.039 1 98.56 17 ILE B O 1
ATOM 840 N N . ALA B 1 18 ? 0.512 9.172 -7.156 1 98.69 18 ALA B N 1
ATOM 841 C CA . ALA B 1 18 ? -0.631 8.828 -8 1 98.69 18 ALA B CA 1
ATOM 842 C C . ALA B 1 18 ? -0.178 8.156 -9.289 1 98.69 18 ALA B C 1
ATOM 844 O O . ALA B 1 18 ? -0.75 7.145 -9.703 1 98.69 18 ALA B O 1
ATOM 845 N N . SER B 1 19 ? 0.845 8.695 -9.867 1 98.69 19 SER B N 1
ATOM 846 C CA . SER B 1 19 ? 1.364 8.148 -11.117 1 98.69 19 SER B CA 1
ATOM 847 C C . SER B 1 19 ? 1.878 6.723 -10.93 1 98.69 19 SER B C 1
ATOM 849 O O . SER B 1 19 ? 1.639 5.852 -11.766 1 98.69 19 SER B O 1
ATOM 851 N N . MET B 1 20 ? 2.543 6.527 -9.812 1 98.31 20 MET B N 1
ATOM 852 C CA . MET B 1 20 ? 3.055 5.191 -9.516 1 98.31 20 MET B CA 1
ATOM 853 C C . MET B 1 20 ? 1.912 4.203 -9.312 1 98.31 20 MET B C 1
ATOM 855 O O . MET B 1 20 ? 1.931 3.104 -9.867 1 98.31 20 MET B O 1
ATOM 859 N N . LEU B 1 21 ? 0.908 4.605 -8.539 1 98.56 21 LEU B N 1
ATOM 860 C CA . LEU B 1 21 ? -0.231 3.732 -8.281 1 98.56 21 LEU B CA 1
ATOM 861 C C . LEU B 1 21 ? -0.971 3.41 -9.578 1 98.56 21 LEU B C 1
ATOM 863 O O . LEU B 1 21 ? -1.441 2.287 -9.766 1 98.56 21 LEU B O 1
ATOM 867 N N . ARG B 1 22 ? -1.03 4.375 -10.547 1 98.44 22 ARG B N 1
ATOM 868 C CA . ARG B 1 22 ? -1.674 4.137 -11.836 1 98.44 22 ARG B CA 1
ATOM 869 C C . ARG B 1 22 ? -0.87 3.146 -12.68 1 98.44 22 ARG B C 1
ATOM 871 O O . ARG B 1 22 ? -1.442 2.305 -13.375 1 98.44 22 ARG B O 1
ATOM 878 N N . THR B 1 23 ? 0.452 3.305 -12.594 1 97.88 23 THR B N 1
ATOM 879 C CA . THR B 1 23 ? 1.308 2.375 -13.328 1 97.88 23 THR B CA 1
ATOM 880 C C . THR B 1 23 ? 1.098 0.946 -12.836 1 97.88 23 THR B C 1
ATOM 882 O O . THR B 1 23 ? 0.984 0.018 -13.641 1 97.88 23 THR B O 1
ATOM 885 N N . VAL B 1 24 ? 1.002 0.81 -11.523 1 98.12 24 VAL B N 1
ATOM 886 C CA . VAL B 1 24 ? 0.772 -0.509 -10.945 1 98.12 24 VAL B CA 1
ATOM 887 C C . VAL B 1 24 ? -0.6 -1.028 -11.367 1 98.12 24 VAL B C 1
ATOM 889 O O . VAL B 1 24 ? -0.74 -2.193 -11.75 1 98.12 24 VAL B O 1
ATOM 892 N N . ALA B 1 25 ? -1.631 -0.163 -11.289 1 98.44 25 ALA B N 1
ATOM 893 C CA . ALA B 1 25 ? -2.984 -0.526 -11.695 1 98.44 25 ALA B CA 1
ATOM 894 C C . ALA B 1 25 ? -3.002 -1.022 -13.141 1 98.44 25 ALA B C 1
ATOM 896 O O . ALA B 1 25 ? -3.627 -2.041 -13.445 1 98.44 25 ALA B O 1
ATOM 897 N N . ASP B 1 26 ? -2.297 -0.355 -13.984 1 98.06 26 ASP B N 1
ATOM 898 C CA . ASP B 1 26 ? -2.242 -0.731 -15.391 1 98.06 26 ASP B CA 1
ATOM 899 C C . ASP B 1 26 ? -1.604 -2.107 -15.57 1 98.06 26 ASP B C 1
ATOM 901 O O . ASP B 1 26 ? -2.057 -2.906 -16.391 1 98.06 26 ASP B O 1
ATOM 905 N N . LYS B 1 27 ? -0.558 -2.338 -14.805 1 97.69 27 LYS B N 1
ATOM 906 C CA . LYS B 1 27 ? 0.124 -3.625 -14.906 1 97.69 27 LYS B CA 1
ATOM 907 C C . LYS B 1 27 ? -0.767 -4.762 -14.414 1 97.69 27 LYS B C 1
ATOM 909 O O . LYS B 1 27 ? -0.783 -5.844 -15 1 97.69 27 LYS B O 1
ATOM 914 N N . LEU B 1 28 ? -1.469 -4.52 -13.328 1 97.88 28 LEU B N 1
ATOM 915 C CA . LEU B 1 28 ? -2.395 -5.52 -12.805 1 97.88 28 LEU B CA 1
ATOM 916 C C . LEU B 1 28 ? -3.482 -5.84 -13.82 1 97.88 28 LEU B C 1
ATOM 918 O O . LEU B 1 28 ? -3.824 -7.008 -14.023 1 97.88 28 LEU B O 1
ATOM 922 N N . ASP B 1 29 ? -3.961 -4.816 -14.461 1 95.62 29 ASP B N 1
ATOM 923 C CA . ASP B 1 29 ? -5.035 -4.973 -15.438 1 95.62 29 ASP B CA 1
ATOM 924 C C . ASP B 1 29 ? -4.559 -5.754 -16.656 1 95.62 29 ASP B C 1
ATOM 926 O O . ASP B 1 29 ? -5.324 -6.523 -17.25 1 95.62 29 ASP B O 1
ATOM 930 N N . ASP B 1 30 ? -3.371 -5.586 -16.953 1 94.06 30 ASP B N 1
AT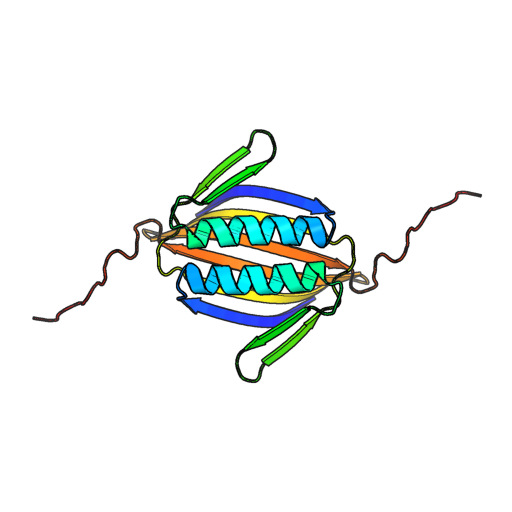OM 931 C CA . ASP B 1 30 ? -2.805 -6.203 -18.156 1 94.06 30 ASP B CA 1
ATOM 932 C C . ASP B 1 30 ? -2.539 -7.691 -17.922 1 94.06 30 ASP B C 1
ATOM 934 O O . ASP B 1 30 ? -2.404 -8.453 -18.891 1 94.06 30 ASP B O 1
ATOM 938 N N . GLY B 1 31 ? -2.498 -8.102 -16.75 1 86.31 31 GLY B N 1
ATOM 939 C CA . GLY B 1 31 ? -2.289 -9.5 -16.406 1 86.31 31 GLY B CA 1
ATOM 940 C C . GLY B 1 31 ? -0.849 -9.945 -16.578 1 86.31 31 GLY B C 1
ATOM 941 O O . GLY B 1 31 ? -0.542 -11.133 -16.453 1 86.31 31 GLY B O 1
ATOM 942 N N . GLY B 1 32 ? -0.009 -9.07 -16.844 1 85.56 32 GLY B N 1
ATOM 943 C CA . GLY B 1 32 ? 1.405 -9.391 -16.953 1 85.56 32 GLY B CA 1
ATOM 944 C C . GLY B 1 32 ? 2.145 -9.289 -15.633 1 85.56 32 GLY B C 1
ATOM 945 O O . GLY B 1 32 ? 1.524 -9.117 -14.578 1 85.56 32 GLY B O 1
ATOM 946 N N . ASP B 1 33 ? 3.434 -9.562 -15.672 1 92.12 33 ASP B N 1
ATOM 947 C CA . ASP B 1 33 ? 4.312 -9.453 -14.508 1 92.12 33 ASP B CA 1
ATOM 948 C C . ASP B 1 33 ? 4.379 -8.008 -14.008 1 92.12 33 ASP B C 1
ATOM 950 O O . ASP B 1 33 ? 4.402 -7.066 -14.797 1 92.12 33 ASP B O 1
ATOM 954 N N . LEU B 1 34 ? 4.312 -7.898 -12.672 1 97.06 34 LEU B N 1
ATOM 955 C CA . LEU B 1 34 ? 4.535 -6.605 -12.039 1 97.06 34 LEU B CA 1
ATOM 956 C C . LEU B 1 34 ? 6.012 -6.414 -11.695 1 97.06 34 LEU B C 1
ATOM 958 O O . LEU B 1 34 ? 6.531 -7.07 -10.789 1 97.06 34 LEU B O 1
ATOM 962 N N . THR B 1 35 ? 6.645 -5.605 -12.477 1 97.44 35 THR B N 1
ATOM 963 C CA . THR B 1 35 ? 8.047 -5.324 -12.203 1 97.44 35 THR B CA 1
ATOM 964 C C . THR B 1 35 ? 8.203 -3.979 -11.492 1 97.44 35 THR B C 1
ATOM 966 O O . THR B 1 35 ? 7.707 -2.957 -11.977 1 97.44 35 THR B O 1
ATOM 969 N N . LEU B 1 36 ? 8.82 -3.982 -10.32 1 97.81 36 LEU B N 1
ATOM 970 C CA . LEU B 1 36 ? 9.188 -2.801 -9.547 1 97.81 36 LEU B CA 1
ATOM 971 C C . LEU B 1 36 ? 10.68 -2.523 -9.664 1 97.81 36 LEU B C 1
ATOM 973 O O . LEU B 1 36 ? 11.5 -3.428 -9.477 1 97.81 36 LEU B O 1
ATOM 977 N N . SER B 1 37 ? 10.938 -1.302 -10.016 1 97.31 37 SER B N 1
ATOM 978 C CA . SER B 1 37 ? 12.352 -0.969 -10.188 1 97.31 37 SER B CA 1
ATOM 979 C C . SER B 1 37 ? 12.68 0.379 -9.555 1 97.31 37 SER B C 1
ATOM 981 O O . SER B 1 37 ? 11.875 1.312 -9.609 1 97.31 37 SER B O 1
ATOM 983 N N . ALA B 1 38 ? 13.82 0.461 -8.891 1 94.06 38 ALA B N 1
ATOM 984 C CA . ALA B 1 38 ? 14.43 1.679 -8.352 1 94.06 38 ALA B CA 1
ATOM 985 C C . ALA B 1 38 ? 15.945 1.576 -8.344 1 94.06 38 ALA B C 1
ATOM 987 O O . ALA B 1 38 ? 16.516 0.677 -7.719 1 94.06 38 ALA B O 1
ATOM 988 N N . GLY B 1 39 ? 16.625 2.477 -9.023 1 93.38 39 GLY B N 1
ATOM 989 C CA . GLY B 1 39 ? 18.078 2.377 -9.156 1 93.38 39 GLY B CA 1
ATOM 990 C C . GLY B 1 39 ? 18.516 1.084 -9.812 1 93.38 39 GLY B C 1
ATOM 991 O O . GLY B 1 39 ? 18.078 0.752 -10.914 1 93.38 39 GLY B O 1
ATOM 992 N N . ASP B 1 40 ? 19.312 0.266 -9.031 1 93.56 40 ASP B N 1
ATOM 993 C CA . ASP B 1 40 ? 19.844 -0.982 -9.562 1 93.56 40 ASP B CA 1
ATOM 994 C C . ASP B 1 40 ? 19.031 -2.18 -9.078 1 93.56 40 ASP B C 1
ATOM 996 O O . ASP B 1 40 ? 19.312 -3.32 -9.453 1 93.56 40 ASP B O 1
ATOM 1000 N N . GLU B 1 41 ? 18.016 -1.849 -8.266 1 95 41 GLU B N 1
ATOM 1001 C CA . GLU B 1 41 ? 17.188 -2.93 -7.727 1 95 41 GLU B CA 1
ATOM 1002 C C . GLU B 1 41 ? 15.922 -3.121 -8.547 1 95 41 GLU B C 1
ATOM 1004 O O . GLU B 1 41 ? 15.312 -2.148 -9 1 95 41 GLU B O 1
ATOM 1009 N N . SER B 1 42 ? 15.625 -4.406 -8.836 1 97.38 42 SER B N 1
ATOM 1010 C CA . SER B 1 42 ? 14.406 -4.734 -9.57 1 97.38 42 SER B CA 1
ATOM 1011 C C . SER B 1 42 ? 13.844 -6.082 -9.125 1 97.38 42 SER B C 1
ATOM 1013 O O . SER B 1 42 ? 14.602 -7.016 -8.852 1 97.38 42 SER B O 1
ATOM 1015 N N . VAL B 1 43 ? 12.57 -6.148 -9 1 97.69 43 VAL B N 1
ATOM 1016 C CA . VAL B 1 43 ? 11.906 -7.414 -8.727 1 97.69 43 VAL B CA 1
ATOM 1017 C C . VAL B 1 43 ? 10.688 -7.57 -9.633 1 97.69 43 VAL B C 1
ATOM 1019 O O . VAL B 1 43 ? 10 -6.594 -9.93 1 97.69 43 VAL B O 1
ATOM 1022 N N . THR B 1 44 ? 10.5 -8.734 -10.117 1 97.69 44 THR B N 1
ATOM 1023 C CA . THR B 1 44 ? 9.336 -9.062 -10.922 1 97.69 44 THR B CA 1
ATOM 1024 C C . THR B 1 44 ? 8.422 -10.039 -10.18 1 97.69 44 THR B C 1
ATOM 1026 O O . THR B 1 44 ? 8.883 -11.086 -9.711 1 97.69 44 THR B O 1
ATOM 1029 N N . LEU B 1 45 ? 7.168 -9.711 -10.086 1 97.5 45 LEU B N 1
ATOM 1030 C CA . LEU B 1 45 ? 6.184 -10.508 -9.359 1 97.5 45 LEU B CA 1
ATOM 1031 C C . LEU B 1 45 ? 5.109 -11.031 -10.305 1 97.5 45 LEU B C 1
ATOM 1033 O O . LEU B 1 45 ? 4.637 -10.305 -11.18 1 97.5 45 LEU B O 1
ATOM 1037 N N . ASP B 1 46 ? 4.785 -12.281 -10.164 1 95 46 ASP B N 1
ATOM 1038 C CA . ASP B 1 46 ? 3.68 -12.891 -10.898 1 95 46 ASP B CA 1
ATOM 1039 C C . ASP B 1 46 ? 2.404 -12.914 -10.055 1 95 46 ASP B C 1
ATOM 1041 O O . ASP B 1 46 ? 2.096 -13.914 -9.414 1 95 46 ASP B O 1
ATOM 1045 N N . VAL B 1 47 ? 1.688 -11.836 -10.109 1 97.06 47 VAL B N 1
ATOM 1046 C CA . VAL B 1 47 ? 0.486 -11.688 -9.297 1 97.06 47 VAL B CA 1
ATOM 1047 C C . VAL B 1 47 ? -0.642 -12.531 -9.883 1 97.06 47 VAL B C 1
ATOM 1049 O O . VAL B 1 47 ? -0.962 -12.422 -11.07 1 97.06 47 VAL B O 1
ATOM 1052 N N . PRO B 1 48 ? -1.196 -13.383 -9.094 1 96.38 48 PRO B N 1
ATOM 1053 C CA . PRO B 1 48 ? -2.285 -14.219 -9.609 1 96.38 48 PRO B CA 1
ATOM 1054 C C . PRO B 1 48 ? -3.564 -13.422 -9.867 1 96.38 48 PRO B C 1
ATOM 1056 O O . PRO B 1 48 ? -3.654 -12.25 -9.484 1 96.38 48 PRO B O 1
ATOM 1059 N N . SER B 1 49 ? -4.52 -14.039 -10.445 1 95.88 49 SER B N 1
ATOM 1060 C CA . SER B 1 49 ? -5.73 -13.359 -10.898 1 95.88 49 SER B CA 1
ATOM 1061 C C . SER B 1 49 ? -6.594 -12.93 -9.711 1 95.88 49 SER B C 1
ATOM 1063 O O . SER B 1 49 ? -7.34 -11.953 -9.812 1 95.88 49 SER B O 1
ATOM 1065 N N . GLN B 1 50 ? -6.461 -13.664 -8.578 1 97.12 50 GLN B N 1
ATOM 1066 C CA . GLN B 1 50 ? -7.301 -13.383 -7.418 1 97.12 50 GLN B CA 1
ATOM 1067 C C . GLN B 1 50 ? -6.473 -13.344 -6.137 1 97.12 50 GLN B C 1
ATOM 1069 O O . GLN B 1 50 ? -6.652 -14.172 -5.242 1 97.12 50 GLN B O 1
ATOM 1074 N N . PRO B 1 51 ? -5.645 -12.336 -5.969 1 97.81 51 PRO B N 1
ATOM 1075 C CA . PRO B 1 51 ? -4.887 -12.211 -4.723 1 97.81 51 PRO B CA 1
ATOM 1076 C C . PRO B 1 51 ? -5.719 -11.656 -3.574 1 97.81 51 PRO B C 1
ATOM 1078 O O . PRO B 1 51 ? -6.867 -11.25 -3.781 1 97.81 51 PRO B O 1
ATOM 1081 N N . THR B 1 52 ? -5.195 -11.734 -2.381 1 98.5 52 THR B N 1
ATOM 1082 C CA . THR B 1 52 ? -5.777 -11.031 -1.243 1 98.5 52 THR B CA 1
ATOM 1083 C C . THR B 1 52 ? -5.344 -9.57 -1.229 1 98.5 52 THR B C 1
ATOM 1085 O O . THR B 1 52 ? -4.164 -9.266 -1.416 1 98.5 52 THR B O 1
ATOM 1088 N N . PHE B 1 53 ? -6.273 -8.734 -1.051 1 98.88 53 PHE B N 1
ATOM 1089 C CA . PHE B 1 53 ? -6.043 -7.297 -1.037 1 98.88 53 PHE B CA 1
ATOM 1090 C C . PHE B 1 53 ? -6.426 -6.699 0.313 1 98.88 53 PHE B C 1
ATOM 1092 O O . PHE B 1 53 ? -7.543 -6.895 0.79 1 98.88 53 PHE B O 1
ATOM 1099 N N . GLU B 1 54 ? -5.41 -5.996 0.859 1 98.88 54 GLU B N 1
ATOM 1100 C CA . GLU B 1 54 ? -5.641 -5.363 2.154 1 98.88 54 GLU B CA 1
ATOM 1101 C C . GLU B 1 54 ? -5.445 -3.854 2.072 1 98.88 54 GLU B C 1
ATOM 1103 O O . GLU B 1 54 ? -4.492 -3.379 1.45 1 98.88 54 GLU B O 1
ATOM 1108 N N . ILE B 1 55 ? -6.363 -3.086 2.656 1 98.88 55 ILE B N 1
ATOM 1109 C CA . ILE B 1 55 ? -6.246 -1.648 2.873 1 98.88 55 ILE B CA 1
ATOM 1110 C C . ILE B 1 55 ? -6.309 -1.345 4.367 1 98.88 55 ILE B C 1
ATOM 1112 O O . ILE B 1 55 ? -7.199 -1.825 5.07 1 98.88 55 ILE B O 1
ATOM 1116 N N . LYS B 1 56 ? -5.359 -0.6 4.863 1 98.69 56 LYS B N 1
ATOM 1117 C CA . LYS B 1 56 ? -5.309 -0.267 6.281 1 98.69 56 LYS B CA 1
ATOM 1118 C C . LYS B 1 56 ? -4.883 1.184 6.492 1 98.69 56 LYS B C 1
ATOM 1120 O O . LYS B 1 56 ? -3.926 1.651 5.871 1 98.69 56 LYS B O 1
ATOM 1125 N N . ALA B 1 57 ? -5.609 1.92 7.234 1 98.75 57 ALA B N 1
ATOM 1126 C CA . ALA B 1 57 ? -5.227 3.24 7.727 1 98.75 57 ALA B CA 1
ATOM 1127 C C . ALA B 1 57 ? -4.98 3.217 9.234 1 98.75 57 ALA B C 1
ATOM 1129 O O . ALA B 1 57 ? -5.727 2.574 9.977 1 98.75 57 ALA B O 1
ATOM 1130 N N . GLU B 1 58 ? -3.904 3.881 9.547 1 98.75 58 GLU B N 1
ATOM 1131 C CA . GLU B 1 58 ? -3.549 3.846 10.969 1 98.75 58 GLU B CA 1
ATOM 1132 C C . GLU B 1 58 ? -3.061 5.211 11.445 1 98.75 58 GLU B C 1
ATOM 1134 O O . GLU B 1 58 ? -2.629 6.039 10.641 1 98.75 58 GLU B O 1
ATOM 1139 N N . ARG B 1 59 ? -3.174 5.332 12.742 1 98.12 59 ARG B N 1
ATOM 1140 C CA . ARG B 1 59 ? -2.607 6.453 13.492 1 98.12 59 ARG B CA 1
ATOM 1141 C C . ARG B 1 59 ? -1.647 5.961 14.57 1 98.12 59 ARG B C 1
ATOM 1143 O O . ARG B 1 59 ? -2.004 5.105 15.383 1 98.12 59 ARG B O 1
ATOM 1150 N N . GLU B 1 60 ? -0.479 6.355 14.43 1 98.12 60 GLU B N 1
ATOM 1151 C CA . GLU B 1 60 ? 0.529 5.961 15.406 1 98.12 60 GLU B CA 1
ATOM 1152 C C . GLU B 1 60 ? 1.04 7.168 16.188 1 98.12 60 GLU B C 1
ATOM 1154 O O . GLU B 1 60 ? 1.416 8.18 15.602 1 98.12 60 GLU B O 1
ATOM 1159 N N . THR B 1 61 ? 1.032 7.051 17.516 1 96.88 61 THR B N 1
ATOM 1160 C CA . THR B 1 61 ? 1.532 8.102 18.391 1 96.88 61 THR B CA 1
ATOM 1161 C C . THR B 1 61 ? 2.734 7.605 19.188 1 96.88 61 THR B C 1
ATOM 1163 O O . THR B 1 61 ? 2.674 6.547 19.828 1 96.88 61 THR B O 1
ATOM 1166 N N . GLU B 1 62 ? 3.783 8.148 19 1 94.5 62 GLU B N 1
ATOM 1167 C CA . GLU B 1 62 ? 4.996 7.922 19.781 1 94.5 62 GLU B CA 1
ATOM 1168 C C . GLU B 1 62 ? 5.48 9.211 20.438 1 94.5 62 GLU B C 1
ATOM 1170 O O . GLU B 1 62 ? 6.09 10.055 19.781 1 94.5 62 GLU B O 1
ATOM 1175 N N . GLY B 1 63 ? 5.32 9.297 21.766 1 94.38 63 GLY B N 1
ATOM 1176 C CA . GLY B 1 63 ? 5.594 10.562 22.438 1 94.38 63 GLY B CA 1
ATOM 1177 C C . GLY B 1 63 ? 4.672 11.68 22 1 94.38 63 GLY B C 1
ATOM 1178 O O . GLY B 1 63 ? 3.449 11.555 22.062 1 94.38 63 GLY B O 1
ATOM 1179 N N . SER B 1 64 ? 5.312 12.711 21.531 1 92.44 64 SER B N 1
ATOM 1180 C CA . SER B 1 64 ? 4.539 13.875 21.109 1 92.44 64 SER B CA 1
ATOM 1181 C C . SER B 1 64 ? 4.266 13.844 19.609 1 92.44 64 SER B C 1
ATOM 1183 O O . SER B 1 64 ? 3.598 14.734 19.078 1 92.44 64 SER B O 1
ATOM 1185 N N . GLU B 1 65 ? 4.812 12.844 18.969 1 93.56 65 GLU B N 1
ATOM 1186 C CA . GLU B 1 65 ? 4.672 12.773 17.516 1 93.56 65 GLU B CA 1
ATOM 1187 C C . GLU B 1 65 ? 3.547 11.82 17.125 1 93.56 65 GLU B C 1
ATOM 1189 O O . GLU B 1 65 ? 3.383 10.758 17.719 1 93.56 65 GLU B O 1
ATOM 1194 N N . THR B 1 66 ? 2.666 12.305 16.266 1 96.44 66 THR B N 1
ATOM 1195 C CA . THR B 1 66 ? 1.595 11.484 15.711 1 96.44 66 THR B CA 1
ATOM 1196 C C . THR B 1 66 ? 1.74 11.344 14.195 1 96.44 66 THR B C 1
ATOM 1198 O O . THR B 1 66 ? 1.912 12.344 13.492 1 96.44 66 THR B O 1
ATOM 1201 N N . GLU B 1 67 ? 1.765 10.086 13.727 1 97.62 67 GLU B N 1
ATOM 1202 C CA . GLU B 1 67 ? 1.869 9.797 12.305 1 97.62 67 GLU B CA 1
ATOM 1203 C C . GLU B 1 67 ? 0.62 9.086 11.789 1 97.62 67 GLU B C 1
ATOM 1205 O O . GLU B 1 67 ? 0.047 8.242 12.492 1 97.62 67 GLU B O 1
ATOM 1210 N N . LEU B 1 68 ? 0.193 9.516 10.586 1 98.25 68 LEU B N 1
ATOM 1211 C CA . LEU B 1 68 ? -0.872 8.812 9.875 1 98.25 68 LEU B CA 1
ATOM 1212 C C . LEU B 1 68 ? -0.315 8.047 8.68 1 98.25 68 LEU B C 1
ATOM 1214 O O . LEU B 1 68 ? 0.721 8.422 8.125 1 98.25 68 LEU B O 1
ATOM 1218 N N . SER B 1 69 ? -0.992 6.949 8.375 1 98.5 69 SER B N 1
ATOM 1219 C CA . SE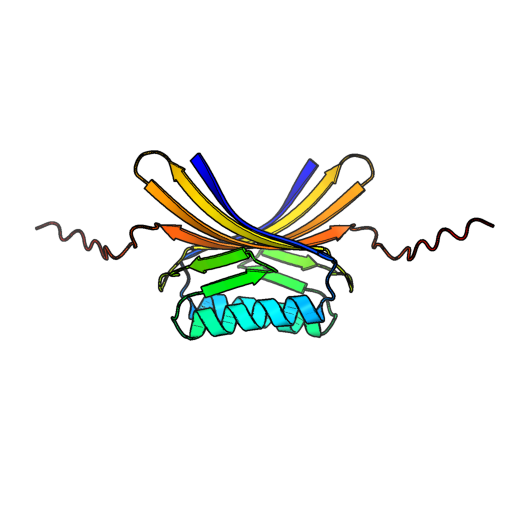R B 1 69 ? -0.579 6.199 7.191 1 98.5 69 SER B CA 1
ATOM 1220 C C . SER B 1 69 ? -1.754 5.453 6.57 1 98.5 69 SER B C 1
ATOM 1222 O O . SER B 1 69 ? -2.734 5.148 7.254 1 98.5 69 SER B O 1
ATOM 1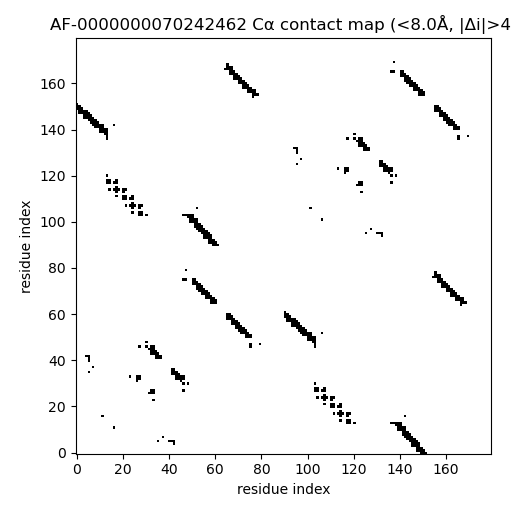224 N N . VAL B 1 70 ? -1.651 5.242 5.336 1 98.81 70 VAL B N 1
ATOM 1225 C CA . VAL B 1 70 ? -2.514 4.324 4.598 1 98.81 70 VAL B CA 1
ATOM 1226 C C . VAL B 1 70 ? -1.658 3.338 3.805 1 98.81 70 VAL B C 1
ATOM 1228 O O . VAL B 1 70 ? -0.645 3.721 3.215 1 98.81 70 VAL B O 1
ATOM 1231 N N . GLU B 1 71 ? -2.021 2.057 3.857 1 98.94 71 GLU B N 1
ATOM 1232 C CA . GLU B 1 71 ? -1.289 0.991 3.18 1 98.94 71 GLU B CA 1
ATOM 1233 C C . GLU B 1 71 ? -2.211 0.176 2.277 1 98.94 71 GLU B C 1
ATOM 1235 O O . GLU B 1 71 ? -3.361 -0.089 2.633 1 98.94 71 GLU B O 1
ATOM 1240 N N . PHE B 1 72 ? -1.714 -0.185 1.11 1 98.94 72 PHE B N 1
ATOM 1241 C CA . PHE B 1 72 ? -2.326 -1.114 0.167 1 98.94 72 PHE B CA 1
ATOM 1242 C C . PHE B 1 72 ? -1.438 -2.336 -0.042 1 98.94 72 PHE B C 1
ATOM 1244 O O . PHE B 1 72 ? -0.3 -2.211 -0.497 1 98.94 72 PHE B O 1
ATOM 1251 N N . GLU B 1 73 ? -1.957 -3.441 0.26 1 98.94 73 GLU B N 1
ATOM 1252 C CA . GLU B 1 73 ? -1.133 -4.645 0.182 1 98.94 73 GLU B CA 1
ATOM 1253 C C . GLU B 1 73 ? -1.806 -5.719 -0.665 1 98.94 73 GLU B C 1
ATOM 1255 O O . GLU B 1 73 ? -2.996 -5.992 -0.5 1 98.94 73 GLU B O 1
ATOM 1260 N N . ILE B 1 74 ? -1.063 -6.266 -1.597 1 98.81 74 ILE B N 1
ATOM 1261 C CA . ILE B 1 74 ? -1.467 -7.414 -2.398 1 98.81 74 ILE B CA 1
ATOM 1262 C C . ILE B 1 74 ? -0.642 -8.633 -2 1 98.81 74 ILE B C 1
ATOM 1264 O O . ILE B 1 74 ? 0.59 -8.594 -2.016 1 98.81 74 ILE B O 1
ATOM 1268 N N . GLU B 1 75 ? -1.266 -9.672 -1.658 1 98.5 75 GLU B N 1
ATOM 1269 C CA . GLU B 1 75 ? -0.569 -10.859 -1.174 1 98.5 75 GLU B CA 1
ATOM 1270 C C . GLU B 1 75 ? -1.149 -12.125 -1.79 1 98.5 75 GLU B C 1
ATOM 1272 O O . GLU B 1 75 ? -2.35 -12.203 -2.059 1 98.5 75 GLU B O 1
ATOM 1277 N N . TRP B 1 76 ? -0.335 -13.117 -2.02 1 97.62 76 TRP B N 1
ATOM 1278 C CA . TRP B 1 76 ? -0.758 -14.398 -2.576 1 97.62 76 TRP B CA 1
ATOM 1279 C C . TRP B 1 76 ? 0.236 -15.5 -2.225 1 97.62 76 TRP B C 1
ATOM 1281 O O . TRP B 1 76 ? 1.36 -15.219 -1.802 1 97.62 76 TRP B O 1
ATOM 1291 N N . ASP B 1 77 ? -0.235 -16.734 -2.27 1 96.25 77 ASP B N 1
ATOM 1292 C CA . ASP B 1 77 ? 0.657 -17.891 -2.121 1 96.25 77 ASP B CA 1
ATOM 1293 C C . ASP B 1 77 ? 1.563 -18.031 -3.342 1 96.25 77 ASP B C 1
ATOM 1295 O O . ASP B 1 77 ? 1.097 -17.969 -4.48 1 96.25 77 ASP B O 1
ATOM 1299 N N . GLU B 1 78 ? 2.816 -18.188 -3.133 1 93.94 78 GLU B N 1
ATOM 1300 C CA . GLU B 1 78 ? 3.777 -18.328 -4.223 1 93.94 78 GLU B CA 1
ATOM 1301 C C . GLU B 1 78 ? 3.434 -19.516 -5.117 1 93.94 78 GLU B C 1
ATOM 1303 O O . GLU B 1 78 ? 3.67 -19.469 -6.328 1 93.94 78 GLU B O 1
ATOM 1308 N N . ASN B 1 79 ? 3.1 -20.62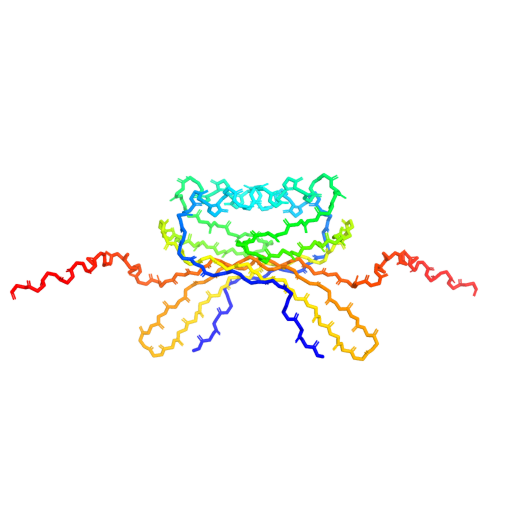5 -4.559 1 82.75 79 ASN B N 1
ATOM 1309 C CA . ASN B 1 79 ? 2.756 -21.797 -5.344 1 82.75 79 ASN B CA 1
ATOM 1310 C C . ASN B 1 79 ? 1.354 -21.688 -5.938 1 82.75 79 ASN B C 1
ATOM 1312 O O . ASN B 1 79 ? 0.918 -22.578 -6.676 1 82.75 79 ASN B O 1
ATOM 1316 N N . GLY B 1 80 ? 0.842 -20.609 -6.324 1 61.53 80 GLY B N 1
ATOM 1317 C CA . GLY B 1 80 ? -0.387 -20.312 -7.043 1 61.53 80 GLY B CA 1
ATOM 1318 C C . GLY B 1 80 ? -1.586 -21.078 -6.52 1 61.53 80 GLY B C 1
ATOM 1319 O O . GLY B 1 80 ? -1.438 -22.172 -5.977 1 61.53 80 GLY B O 1
ATOM 1320 N N . ASP B 1 81 ? -2.457 -20.641 -5.684 1 50.84 81 ASP B N 1
ATOM 1321 C CA . ASP B 1 81 ? -3.701 -21.406 -5.688 1 50.84 81 ASP B CA 1
ATOM 1322 C C . ASP B 1 81 ? -4.098 -21.812 -7.105 1 50.84 81 ASP B C 1
ATOM 1324 O O . ASP B 1 81 ? -4.594 -20.984 -7.875 1 50.84 81 ASP B O 1
ATOM 1328 N N . SER B 1 82 ? -3.191 -22.141 -7.945 1 42.59 82 SER B N 1
ATOM 1329 C CA . SER B 1 82 ? -3.875 -22.781 -9.062 1 42.59 82 SER B CA 1
ATOM 1330 C C . SER B 1 82 ? -4.996 -23.688 -8.57 1 42.59 82 SER B C 1
ATOM 1332 O O . SER B 1 82 ? -5.676 -24.344 -9.367 1 42.59 82 SER B O 1
ATOM 1334 N N . THR B 1 83 ? -4.848 -24.281 -7.41 1 39.38 83 THR B N 1
ATOM 1335 C CA . THR B 1 83 ? -5.777 -25.359 -7.102 1 39.38 83 THR B CA 1
ATOM 1336 C C . THR B 1 83 ? -7.191 -24.828 -6.914 1 39.38 83 THR B C 1
ATOM 1338 O O . THR B 1 83 ? -7.438 -24 -6.027 1 39.38 83 THR B O 1
ATOM 1341 N N . ASP B 1 84 ? -7.891 -24.312 -7.961 1 39.03 84 ASP B N 1
ATOM 1342 C CA . ASP B 1 84 ? -9.297 -24.656 -7.828 1 39.03 84 ASP B CA 1
ATOM 1343 C C . ASP B 1 84 ? -9.477 -26 -7.102 1 39.03 84 ASP B C 1
ATOM 1345 O O . ASP B 1 84 ? -9.406 -27.062 -7.719 1 39.03 84 ASP B O 1
ATOM 1349 N N . GLY B 1 85 ? -8.828 -26.281 -6.215 1 37.22 85 GLY B N 1
ATOM 1350 C CA . GLY B 1 85 ? -9.109 -27.5 -5.469 1 37.22 85 GLY B CA 1
ATOM 1351 C C . GLY B 1 85 ? -10.586 -27.719 -5.219 1 37.22 85 GLY B C 1
ATOM 1352 O O . GLY B 1 85 ? -11.156 -27.125 -4.289 1 37.22 85 GLY B O 1
ATOM 1353 N N . ASP B 1 86 ? -11.391 -27.75 -6.309 1 36.16 86 ASP B N 1
ATOM 1354 C CA . ASP B 1 86 ? -12.625 -28.516 -6.254 1 36.16 86 ASP B CA 1
ATOM 1355 C C . ASP B 1 86 ? -12.398 -29.859 -5.566 1 36.16 86 ASP B C 1
ATOM 1357 O O . ASP B 1 86 ? -11.656 -30.703 -6.07 1 36.16 86 ASP B O 1
ATOM 1361 N N . ILE B 1 87 ? -12.148 -29.922 -4.402 1 37.34 87 ILE B N 1
ATOM 1362 C CA . ILE B 1 87 ? -12.344 -31.125 -3.6 1 37.34 87 ILE B CA 1
ATOM 1363 C C . ILE B 1 87 ? -13.648 -31.812 -4.012 1 37.34 87 ILE B C 1
ATOM 1365 O O . ILE B 1 87 ? -14.734 -31.266 -3.812 1 37.34 87 ILE B O 1
ATOM 1369 N N . GLU B 1 88 ? -13.688 -32.375 -5.188 1 32.56 88 GLU B N 1
ATOM 1370 C CA . GLU B 1 88 ? -14.742 -33.344 -5.516 1 32.56 88 GLU B CA 1
ATOM 1371 C C . GLU B 1 88 ? -14.656 -34.594 -4.637 1 32.56 88 GLU B C 1
ATOM 1373 O O . GLU B 1 88 ? -13.602 -35.219 -4.559 1 32.56 88 GLU B O 1
ATOM 1378 N N . ILE B 1 89 ? -15.117 -34.469 -3.52 1 33.78 89 ILE B N 1
ATOM 1379 C CA . ILE B 1 89 ? -15.445 -35.719 -2.816 1 33.78 89 ILE B CA 1
ATOM 1380 C C . ILE B 1 89 ? -16.141 -36.688 -3.771 1 33.78 89 ILE B C 1
ATOM 1382 O O . ILE B 1 89 ? -17.188 -36.344 -4.348 1 33.78 89 ILE B O 1
ATOM 1386 N N . ALA B 1 90 ? -15.289 -37.594 -4.336 1 36.41 90 ALA B N 1
ATOM 1387 C CA . ALA B 1 90 ? -15.859 -38.781 -4.973 1 36.41 90 ALA B CA 1
ATOM 1388 C C . ALA B 1 90 ? -16.469 -39.719 -3.934 1 36.41 90 ALA B C 1
ATOM 1390 O O . ALA B 1 90 ? -16.031 -39.75 -2.779 1 36.41 90 ALA B O 1
#

Sequence (180 aa):
MEEVLFKTEKRQSRADIASMLRTVADKLDDGGDLTLSAGDESVTLDVPSQPTFEIKAERETEGSETELSVEFEIEWDENGDSTDGDIEIAMEEVLFKTEKRQSRADIASMLRTVADKLDDGGDLTLSAGDESVTLDVPSQPTFEIKAERETEGSETELSVEFEIEWDENGDSTDGDIEIA

pLDDT: mean 89.97, std 18.84, range [32.38, 98.94]

Organism: Natronomonas pharaonis (strain ATCC 35678 / DSM 2160 / CIP 103997 / JCM 8858 / NBRC 14720 / NCIMB 2260 / Gabara) (NCBI:txid348780)

Radius of gyration: 18.05 Å; Cα contacts (8 Å, |Δi|>4): 344; chains: 2; bounding box: 40×73×41 Å

Secondary structure (DSSP, 8-state):
-EEEEEEEEEE--HHHHHHHHHHHHHHHHHTS-EEEEETTEEEEE---SS-EEEEEEEEEEETTEEEEEEEEEEEEETT-TT--------/-EEEEEEEEEE--HHHHHHHHHHHHHHHHHTS-EEEEETTEEEEE---SS-EEEEEEEEEEETTEEEEEEEEEEEEETT-----------